Protein AF-A0A947GQB3-F1 (afdb_monomer)

Structure (mmCIF, N/CA/C/O backbone):
data_AF-A0A947GQB3-F1
#
_entry.id   AF-A0A947GQB3-F1
#
loop_
_atom_site.group_PDB
_atom_site.id
_atom_site.type_symbol
_atom_site.label_atom_id
_atom_site.label_alt_id
_atom_site.label_comp_id
_atom_site.label_asym_id
_atom_site.label_entity_id
_atom_site.label_seq_id
_atom_site.pdbx_PDB_ins_code
_atom_site.Cartn_x
_atom_site.Cartn_y
_atom_site.Cartn_z
_atom_site.occupancy
_atom_site.B_iso_or_equiv
_atom_site.auth_seq_id
_atom_site.auth_comp_id
_atom_site.auth_asym_id
_atom_site.auth_atom_id
_atom_site.pdbx_PDB_model_num
ATOM 1 N N . MET A 1 1 ? -17.111 13.742 1.469 1.00 39.38 1 MET A N 1
ATOM 2 C CA . MET A 1 1 ? -15.702 14.188 1.524 1.00 39.38 1 MET A CA 1
ATOM 3 C C . MET A 1 1 ? -14.886 13.143 0.783 1.00 39.38 1 MET A C 1
ATOM 5 O O . MET A 1 1 ? -14.652 12.074 1.325 1.00 39.38 1 MET A O 1
ATOM 9 N N . THR A 1 2 ? -14.600 13.379 -0.493 1.00 42.66 2 THR A N 1
ATOM 10 C CA . THR A 1 2 ? -13.947 12.408 -1.383 1.00 42.66 2 THR A CA 1
ATOM 11 C C . THR A 1 2 ? -12.457 12.372 -1.049 1.00 42.66 2 THR A C 1
ATOM 13 O O . THR A 1 2 ? -11.805 13.414 -1.097 1.00 42.66 2 THR A O 1
ATOM 16 N N . ALA A 1 3 ? -11.923 11.216 -0.647 1.00 53.62 3 ALA A N 1
ATOM 17 C CA . ALA A 1 3 ? -10.483 11.065 -0.458 1.00 53.62 3 ALA A CA 1
ATOM 18 C C . ALA A 1 3 ? -9.766 11.363 -1.791 1.00 53.62 3 ALA A C 1
ATOM 20 O O . ALA A 1 3 ? -10.289 10.997 -2.847 1.00 53.62 3 ALA A O 1
ATOM 21 N N . PRO A 1 4 ? -8.609 12.050 -1.782 1.00 56.44 4 PRO A N 1
ATOM 22 C CA . PRO A 1 4 ? -7.881 12.341 -3.009 1.00 56.44 4 PRO A CA 1
ATOM 23 C C . PRO A 1 4 ? -7.511 11.029 -3.709 1.00 56.44 4 PRO A C 1
ATOM 25 O O . PRO A 1 4 ? -6.878 10.154 -3.116 1.00 56.44 4 PRO A O 1
ATOM 28 N N . SER A 1 5 ? -7.916 10.895 -4.971 1.00 66.31 5 SER A N 1
ATOM 29 C CA . SER A 1 5 ? -7.586 9.748 -5.813 1.00 66.31 5 SER A CA 1
ATOM 30 C C . SER A 1 5 ? -6.071 9.630 -5.964 1.00 66.31 5 SER A C 1
ATOM 32 O O . SER A 1 5 ? -5.400 10.591 -6.349 1.00 66.31 5 SER A O 1
ATOM 34 N N . ILE A 1 6 ? -5.524 8.451 -5.677 1.00 77.50 6 ILE A N 1
ATOM 35 C CA . ILE A 1 6 ? -4.095 8.183 -5.833 1.00 77.50 6 ILE A CA 1
ATOM 36 C C . ILE A 1 6 ? -3.758 8.204 -7.327 1.00 77.50 6 ILE A C 1
ATOM 38 O O . ILE A 1 6 ? -4.163 7.313 -8.070 1.00 77.50 6 ILE A O 1
ATOM 42 N N . ALA A 1 7 ? -2.997 9.207 -7.768 1.00 79.88 7 ALA A N 1
ATOM 43 C CA . ALA A 1 7 ? -2.445 9.225 -9.116 1.00 79.88 7 ALA A CA 1
ATOM 44 C C . ALA A 1 7 ? -1.357 8.144 -9.223 1.00 79.88 7 ALA A C 1
ATOM 46 O O . ALA A 1 7 ? -0.317 8.228 -8.561 1.00 79.88 7 ALA A O 1
ATOM 47 N N . TRP A 1 8 ? -1.610 7.103 -10.009 1.00 80.69 8 TRP A N 1
ATOM 48 C CA . TRP A 1 8 ? -0.640 6.056 -10.321 1.00 80.69 8 TRP A CA 1
ATOM 49 C C . TRP A 1 8 ? -0.037 6.330 -11.698 1.00 80.69 8 TRP A C 1
ATOM 51 O O . TRP A 1 8 ? -0.775 6.462 -12.668 1.00 80.69 8 TRP A O 1
ATOM 61 N N . ALA A 1 9 ? 1.292 6.425 -11.778 1.00 79.81 9 ALA A N 1
ATOM 62 C CA . ALA A 1 9 ? 1.993 6.581 -13.055 1.00 79.81 9 ALA A CA 1
ATOM 63 C C . ALA A 1 9 ? 2.022 5.271 -13.864 1.00 79.81 9 A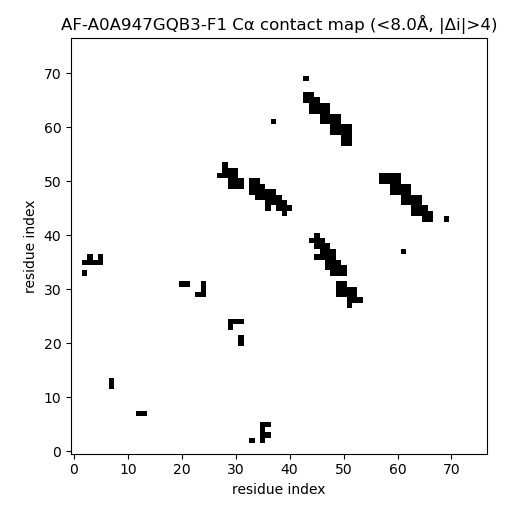LA A C 1
ATOM 65 O O . ALA A 1 9 ? 2.039 5.306 -15.089 1.00 79.81 9 ALA A O 1
ATOM 66 N N . ASP A 1 10 ? 1.994 4.129 -13.171 1.00 83.12 10 ASP A N 1
ATOM 67 C CA . ASP A 1 10 ? 1.964 2.790 -13.756 1.00 83.12 10 ASP A CA 1
ATOM 68 C C . ASP A 1 10 ? 0.685 2.043 -13.312 1.00 83.12 10 ASP A C 1
ATOM 70 O O . ASP A 1 10 ? 0.500 1.807 -12.108 1.00 83.12 10 ASP A O 1
ATOM 74 N N . PRO A 1 11 ? -0.207 1.657 -14.247 1.00 85.81 11 PRO A N 1
ATOM 75 C CA . PRO A 1 11 ? -1.416 0.902 -13.926 1.00 85.81 11 PRO A CA 1
ATOM 76 C C . PRO A 1 11 ? -1.126 -0.505 -13.379 1.00 85.81 11 PRO A C 1
ATOM 78 O O . PRO A 1 11 ? -1.901 -1.006 -12.561 1.00 85.81 11 PRO A O 1
ATOM 81 N N . ALA A 1 12 ? -0.013 -1.140 -13.765 1.00 87.38 12 ALA A N 1
ATOM 82 C CA . ALA A 1 12 ? 0.367 -2.446 -13.230 1.00 87.38 12 ALA A CA 1
ATOM 83 C C . ALA A 1 12 ? 0.725 -2.338 -11.742 1.00 87.38 12 ALA A C 1
ATOM 85 O O . ALA A 1 12 ? 0.271 -3.150 -10.929 1.00 87.38 12 ALA A O 1
ATOM 86 N N . ARG A 1 13 ? 1.454 -1.280 -11.356 1.00 85.25 13 ARG A N 1
ATOM 87 C CA . ARG A 1 13 ? 1.746 -0.982 -9.948 1.00 85.25 13 ARG A CA 1
ATOM 88 C C . ARG A 1 13 ? 0.481 -0.706 -9.141 1.00 85.25 13 ARG A C 1
ATOM 90 O O . ARG A 1 13 ? 0.360 -1.223 -8.033 1.00 85.25 13 ARG A O 1
ATOM 97 N N . ALA A 1 14 ? -0.468 0.044 -9.704 1.00 87.06 14 ALA A N 1
ATOM 98 C CA . ALA A 1 14 ? -1.757 0.306 -9.064 1.00 87.06 14 ALA A CA 1
ATOM 99 C C . ALA A 1 14 ? -2.509 -0.996 -8.742 1.00 87.06 14 ALA A C 1
ATOM 101 O O . ALA A 1 14 ? -2.982 -1.187 -7.621 1.00 87.06 14 ALA A O 1
ATOM 102 N N . SER A 1 15 ? -2.568 -1.915 -9.713 1.00 89.06 15 SER A N 1
ATOM 103 C CA . SER A 1 15 ? -3.203 -3.222 -9.533 1.00 89.06 15 SER A CA 1
ATOM 104 C C . SER A 1 15 ? -2.479 -4.068 -8.486 1.00 89.06 15 SER A C 1
ATOM 106 O O . SER A 1 15 ? -3.128 -4.633 -7.608 1.00 89.06 15 SER A O 1
ATOM 108 N N . ALA A 1 16 ? -1.145 -4.132 -8.537 1.00 89.62 16 ALA A N 1
ATOM 109 C CA . ALA A 1 16 ? -0.349 -4.891 -7.572 1.00 89.62 16 ALA A CA 1
ATOM 110 C C . ALA A 1 16 ? -0.534 -4.369 -6.138 1.00 89.62 16 ALA A C 1
ATOM 112 O O .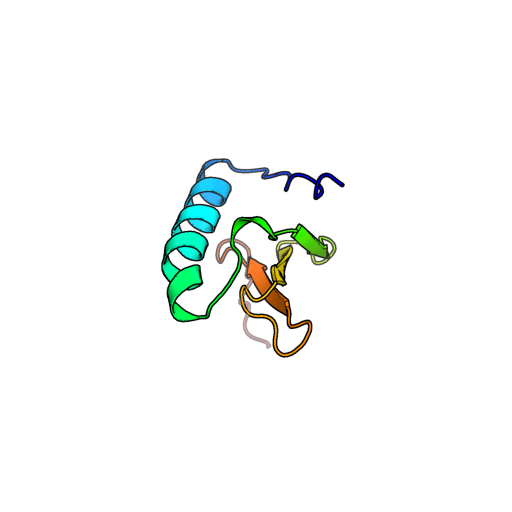 ALA A 1 16 ? -0.739 -5.156 -5.214 1.00 89.62 16 ALA A O 1
ATOM 113 N N . PHE A 1 17 ? -0.530 -3.043 -5.957 1.00 90.12 17 PHE A N 1
ATOM 114 C CA . PHE A 1 17 ? -0.798 -2.406 -4.670 1.00 90.12 17 PHE A CA 1
ATOM 115 C C . PHE A 1 17 ? -2.192 -2.761 -4.145 1.00 90.12 17 PHE A C 1
ATOM 117 O O . PHE A 1 17 ? -2.335 -3.153 -2.987 1.00 90.12 17 PHE A O 1
ATOM 124 N N . HIS A 1 18 ? -3.218 -2.653 -4.993 1.00 89.56 18 HIS A N 1
ATOM 125 C CA . HIS A 1 18 ? -4.592 -2.936 -4.589 1.00 89.56 18 HIS A CA 1
ATOM 126 C C . 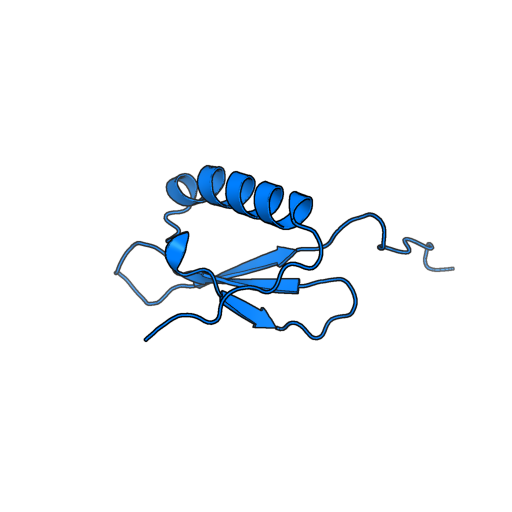HIS A 1 18 ? -4.787 -4.415 -4.229 1.00 89.56 18 HIS A C 1
ATOM 128 O O . HIS A 1 18 ? -5.386 -4.721 -3.203 1.00 89.56 18 HIS A O 1
ATOM 134 N N . GLN A 1 19 ? -4.231 -5.338 -5.019 1.00 91.88 19 GLN A N 1
ATOM 135 C CA . GLN A 1 19 ? -4.275 -6.774 -4.726 1.00 91.88 19 GLN A CA 1
ATOM 136 C C . GLN A 1 19 ? -3.591 -7.104 -3.396 1.00 91.88 19 GLN A C 1
ATOM 138 O O . GLN A 1 19 ? -4.159 -7.820 -2.570 1.00 91.88 19 GLN A O 1
ATOM 143 N N . TRP A 1 20 ? -2.397 -6.549 -3.171 1.00 92.19 20 TRP A N 1
ATOM 144 C CA . TRP A 1 20 ? -1.654 -6.728 -1.926 1.00 92.19 20 TRP A CA 1
ATOM 145 C C . TRP A 1 20 ? -2.437 -6.207 -0.716 1.00 92.19 20 TRP A C 1
ATOM 147 O O . TRP A 1 20 ? -2.598 -6.920 0.275 1.00 92.19 20 TRP A O 1
ATOM 157 N N . LEU A 1 21 ? -2.977 -4.990 -0.810 1.00 91.50 21 LEU A N 1
ATOM 158 C CA . LEU A 1 21 ? -3.737 -4.386 0.275 1.00 91.50 21 LEU A CA 1
ATOM 159 C C . LEU A 1 21 ? -5.009 -5.178 0.581 1.00 91.50 21 LEU A C 1
ATOM 161 O O . LEU A 1 21 ? -5.297 -5.423 1.748 1.00 91.50 21 LEU A O 1
ATOM 165 N N . THR A 1 22 ? -5.756 -5.590 -0.442 1.00 91.19 22 THR A N 1
ATOM 166 C CA . THR A 1 22 ? -7.000 -6.353 -0.275 1.00 91.19 22 THR A CA 1
ATOM 167 C C . THR A 1 22 ? -6.750 -7.699 0.404 1.00 91.19 22 THR A C 1
ATOM 169 O O . THR A 1 22 ? -7.548 -8.115 1.241 1.00 91.19 22 THR A O 1
ATOM 172 N N . ALA A 1 23 ? -5.622 -8.355 0.117 1.00 92.19 23 ALA A N 1
ATOM 173 C CA . ALA A 1 23 ? -5.231 -9.585 0.804 1.00 92.19 23 ALA A CA 1
ATOM 174 C C . ALA A 1 23 ? -4.858 -9.351 2.282 1.00 92.19 23 ALA A C 1
ATOM 176 O O . ALA A 1 23 ? -5.191 -10.168 3.140 1.00 92.19 23 ALA A O 1
ATOM 177 N N . LEU A 1 24 ? -4.194 -8.230 2.585 1.00 90.94 24 LEU A N 1
ATOM 178 C CA . LEU A 1 24 ? -3.668 -7.906 3.916 1.00 90.94 24 LEU A CA 1
ATOM 179 C C . LEU A 1 24 ? -4.716 -7.259 4.845 1.00 90.94 24 LEU A C 1
ATOM 181 O O . LEU A 1 24 ? -4.676 -7.429 6.065 1.00 90.94 24 LEU A O 1
ATOM 185 N N . ALA A 1 25 ? -5.674 -6.526 4.276 1.00 90.19 25 ALA A N 1
ATOM 186 C CA . ALA A 1 25 ? -6.674 -5.749 5.001 1.00 90.19 25 ALA A CA 1
ATOM 187 C C . ALA A 1 25 ? -7.478 -6.548 6.045 1.00 90.19 25 ALA A C 1
ATOM 189 O O . ALA A 1 25 ? -7.513 -6.105 7.196 1.00 90.19 25 ALA A O 1
ATOM 190 N N . PRO A 1 26 ? -8.067 -7.723 5.741 1.00 89.31 26 PRO A N 1
ATOM 191 C CA . PRO A 1 26 ? -8.807 -8.489 6.747 1.00 89.31 26 PRO A CA 1
ATOM 192 C C . PRO A 1 26 ? -7.901 -9.041 7.856 1.00 89.31 26 PRO A C 1
ATOM 194 O O . PRO A 1 26 ? -8.340 -9.187 8.992 1.00 89.31 26 PRO A O 1
ATOM 197 N N . GLN A 1 27 ? -6.627 -9.302 7.550 1.00 89.12 27 GLN A N 1
ATOM 198 C CA . GLN A 1 27 ? -5.658 -9.892 8.480 1.00 89.12 27 GLN A CA 1
ATOM 199 C C . GLN A 1 27 ? -5.248 -8.904 9.580 1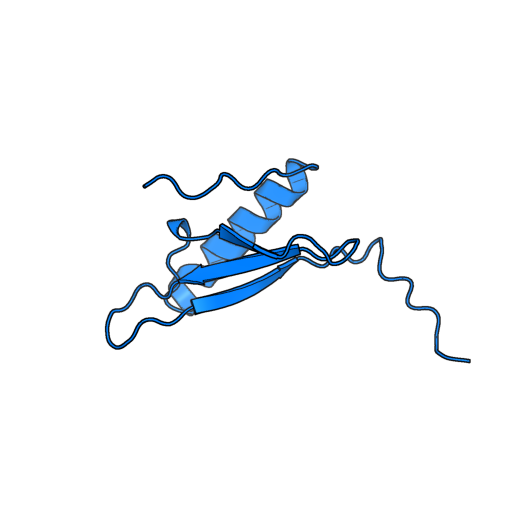.00 89.12 27 GLN A C 1
ATOM 201 O O . GLN A 1 27 ? -4.988 -9.295 10.715 1.00 89.12 27 GLN A O 1
ATOM 206 N N . HIS A 1 28 ? -5.214 -7.613 9.241 1.00 86.19 28 HIS A N 1
ATOM 207 C CA . HIS A 1 28 ? -4.812 -6.534 10.146 1.00 86.19 28 HIS A CA 1
ATOM 208 C C . HIS A 1 28 ? -5.967 -5.606 10.544 1.00 86.19 28 HIS A C 1
ATOM 210 O O . HIS A 1 28 ? -5.737 -4.611 11.235 1.00 86.19 28 HIS A O 1
ATOM 216 N N . GLY A 1 29 ? -7.196 -5.920 10.120 1.00 89.62 29 GLY A N 1
ATOM 217 C CA . GLY A 1 29 ? -8.375 -5.093 10.360 1.00 89.62 29 GLY A CA 1
ATOM 218 C C . GLY A 1 29 ? -8.226 -3.692 9.770 1.00 89.62 29 GLY A C 1
ATOM 219 O O . GLY A 1 29 ? -8.465 -2.712 10.468 1.00 89.62 29 GLY A O 1
ATOM 220 N N . LEU A 1 30 ? -7.779 -3.586 8.518 1.00 90.62 30 LEU A N 1
ATOM 221 C CA . LEU A 1 30 ? -7.616 -2.320 7.799 1.00 90.62 30 LEU A CA 1
ATOM 222 C C . LEU A 1 30 ? -8.856 -2.017 6.960 1.00 90.62 30 LEU A C 1
ATOM 224 O O . LEU A 1 30 ? -9.461 -2.915 6.380 1.00 90.62 30 LEU A O 1
ATOM 228 N N . ASN A 1 31 ? -9.195 -0.737 6.843 1.00 89.94 31 ASN A N 1
ATOM 229 C CA . ASN A 1 31 ? -10.191 -0.267 5.893 1.00 89.94 31 ASN A CA 1
ATOM 230 C C . ASN A 1 31 ? -9.500 0.080 4.564 1.00 89.94 31 ASN A C 1
ATOM 232 O O . ASN A 1 31 ? -8.932 1.164 4.428 1.00 89.94 31 ASN A O 1
ATOM 236 N N . ALA A 1 32 ? -9.541 -0.827 3.585 1.00 88.12 32 ALA A N 1
ATOM 237 C CA . ALA A 1 32 ? -8.873 -0.640 2.294 1.00 88.12 32 ALA A CA 1
ATOM 238 C C . ALA A 1 32 ? -9.387 0.583 1.505 1.00 88.12 32 ALA A C 1
ATOM 240 O O . ALA A 1 32 ? -8.614 1.209 0.782 1.00 88.12 32 ALA A O 1
ATOM 241 N N . ASP A 1 33 ? -10.643 0.988 1.699 1.00 87.69 33 ASP A N 1
ATOM 242 C CA . ASP A 1 33 ? -11.226 2.168 1.044 1.00 87.69 33 ASP A CA 1
ATOM 243 C C . ASP A 1 33 ? -10.749 3.496 1.654 1.00 87.69 33 ASP A C 1
ATOM 245 O O . ASP A 1 33 ? -10.919 4.563 1.066 1.00 87.69 33 ASP A O 1
ATOM 249 N N . SER A 1 34 ? -10.122 3.455 2.833 1.00 88.88 34 SER A N 1
ATOM 250 C CA . SER A 1 34 ? -9.603 4.650 3.514 1.00 8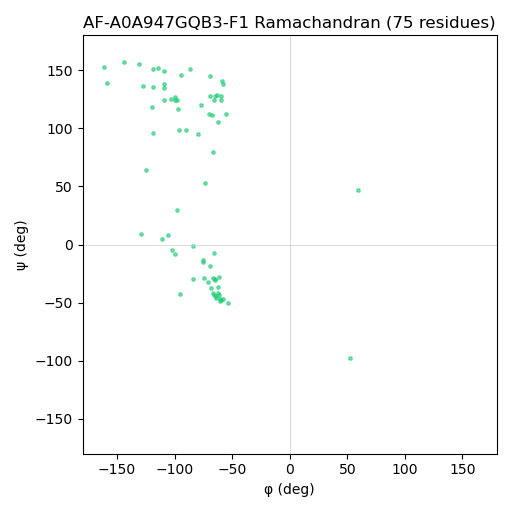8.88 34 SER A CA 1
ATOM 251 C C . SER A 1 34 ? -8.211 5.087 3.041 1.00 88.88 34 SER A C 1
ATOM 253 O O . SER A 1 34 ? -7.665 6.081 3.545 1.00 88.88 34 SER A O 1
ATOM 255 N N . VAL A 1 35 ? -7.611 4.342 2.103 1.00 89.69 35 VAL A N 1
ATOM 256 C CA . VAL A 1 35 ? -6.247 4.612 1.650 1.00 89.69 35 VAL A CA 1
ATOM 257 C C . VAL A 1 35 ? -6.153 5.975 0.995 1.00 89.69 35 VAL A C 1
ATOM 259 O O . VAL A 1 35 ? -6.881 6.315 0.067 1.00 89.69 35 VAL A O 1
ATOM 262 N N . ARG A 1 36 ? -5.179 6.746 1.465 1.00 89.00 36 ARG A N 1
ATOM 263 C CA . ARG A 1 36 ? -4.872 8.080 0.961 1.00 89.00 36 ARG A CA 1
ATOM 264 C C . ARG A 1 36 ? -3.377 8.329 0.982 1.00 89.00 36 ARG A C 1
ATOM 266 O O . ARG A 1 36 ? -2.643 7.714 1.751 1.00 89.00 36 ARG A O 1
ATOM 273 N N . LEU A 1 37 ? -2.916 9.256 0.154 1.00 86.81 37 LEU A N 1
ATOM 274 C CA . LEU A 1 37 ? -1.516 9.668 0.155 1.00 86.81 37 LEU A CA 1
ATOM 275 C C . LEU A 1 37 ? -1.176 10.346 1.496 1.00 86.81 37 LEU A C 1
ATOM 277 O O . LEU A 1 37 ? -1.891 11.243 1.939 1.00 86.81 37 LEU A O 1
ATOM 281 N N . ALA A 1 38 ? -0.111 9.891 2.155 1.00 84.88 38 ALA A N 1
ATOM 282 C CA . ALA A 1 38 ? 0.403 10.475 3.394 1.00 84.88 38 ALA A CA 1
ATOM 283 C C . ALA A 1 38 ? 1.538 11.467 3.113 1.00 84.88 38 ALA A C 1
ATOM 285 O O . ALA A 1 38 ? 1.581 12.534 3.716 1.00 84.88 38 ALA A O 1
ATOM 286 N N . SER A 1 39 ? 2.439 11.104 2.197 1.00 75.69 39 SER A N 1
ATOM 287 C CA . SER A 1 39 ? 3.473 11.973 1.636 1.00 75.69 39 SER A CA 1
ATOM 288 C C . SER A 1 39 ? 3.939 11.408 0.292 1.00 75.69 39 SER A C 1
ATOM 290 O O . SER A 1 39 ? 4.092 10.192 0.144 1.00 75.69 39 SER A O 1
ATOM 292 N N . ALA A 1 40 ? 4.141 12.293 -0.684 1.00 60.53 40 ALA A N 1
ATOM 293 C CA . ALA A 1 40 ? 4.643 11.964 -2.019 1.00 60.53 40 ALA A CA 1
ATOM 294 C C . ALA A 1 40 ? 6.130 12.317 -2.205 1.00 60.53 40 ALA A C 1
ATOM 296 O O . ALA A 1 40 ? 6.682 12.052 -3.265 1.00 60.53 40 ALA A O 1
ATOM 297 N N . ASP A 1 41 ? 6.754 12.949 -1.208 1.00 58.44 41 ASP A N 1
ATOM 298 C CA . ASP A 1 41 ? 7.922 13.817 -1.417 1.00 58.44 41 ASP A CA 1
ATOM 299 C C . ASP A 1 41 ? 9.274 13.133 -1.149 1.00 58.44 41 ASP A C 1
ATOM 301 O O . ASP A 1 41 ? 10.232 13.756 -0.711 1.00 58.44 41 ASP A O 1
ATOM 305 N N . ALA A 1 42 ? 9.369 11.820 -1.365 1.00 50.31 42 ALA A N 1
ATOM 306 C CA . ALA A 1 42 ? 10.607 11.075 -1.131 1.00 50.31 42 ALA A CA 1
ATOM 307 C C . ALA A 1 42 ? 11.046 10.319 -2.388 1.00 50.31 42 ALA A C 1
ATOM 309 O O . ALA A 1 42 ? 11.094 9.090 -2.399 1.00 50.31 42 ALA A O 1
ATOM 310 N N . SER A 1 43 ? 11.369 11.060 -3.451 1.00 64.44 43 SER A N 1
ATOM 311 C CA . SER A 1 43 ? 11.912 10.536 -4.715 1.00 64.44 43 SER A CA 1
ATOM 312 C C . SER A 1 43 ? 11.070 9.397 -5.314 1.00 64.44 43 SER A C 1
ATOM 314 O O . SER A 1 43 ? 10.066 9.647 -5.973 1.00 64.44 43 SER A O 1
ATOM 316 N N . PHE A 1 44 ? 11.463 8.143 -5.079 1.00 66.12 44 PHE A N 1
ATOM 317 C CA . PHE A 1 44 ? 10.831 6.934 -5.623 1.00 66.12 44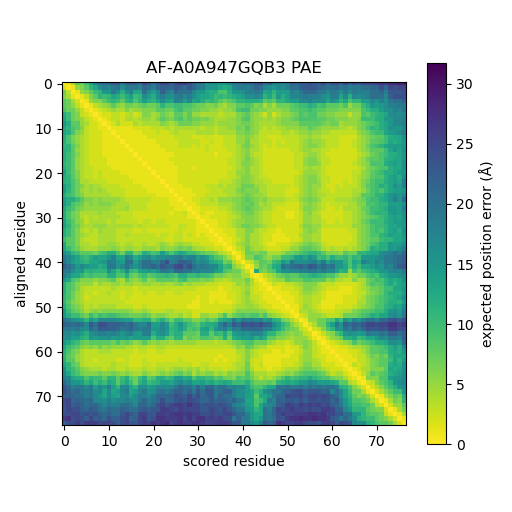 PHE A CA 1
ATOM 318 C C . PHE A 1 44 ? 9.897 6.240 -4.629 1.00 66.12 44 PHE A C 1
ATOM 320 O O . PHE A 1 44 ? 9.204 5.290 -4.984 1.00 66.12 44 PHE A O 1
ATOM 327 N N . ARG A 1 45 ? 9.891 6.692 -3.372 1.00 77.75 45 ARG A N 1
ATOM 328 C CA . ARG A 1 45 ? 9.117 6.099 -2.286 1.00 77.75 45 ARG A CA 1
ATOM 329 C C . ARG A 1 45 ? 7.855 6.908 -2.071 1.00 77.75 45 ARG A C 1
ATOM 331 O O . ARG A 1 45 ? 7.902 8.117 -1.844 1.00 77.75 45 ARG A O 1
ATOM 338 N N . ARG A 1 46 ? 6.716 6.227 -2.086 1.00 84.00 46 ARG A N 1
ATOM 339 C CA . ARG A 1 46 ? 5.425 6.837 -1.764 1.00 84.00 46 ARG A CA 1
ATOM 340 C C . ARG A 1 46 ? 4.944 6.306 -0.432 1.00 84.00 46 ARG A C 1
ATOM 342 O O . ARG A 1 46 ? 5.029 5.112 -0.159 1.00 84.00 46 ARG A O 1
ATOM 349 N N . TYR A 1 47 ? 4.411 7.198 0.387 1.00 87.69 47 TYR A N 1
ATOM 350 C CA . TYR A 1 47 ? 3.819 6.826 1.660 1.00 87.69 47 TYR A CA 1
ATOM 351 C C . TYR A 1 47 ? 2.313 6.987 1.568 1.00 87.69 47 TYR A C 1
ATOM 353 O O . TYR A 1 47 ? 1.810 8.075 1.273 1.00 87.69 47 TYR A O 1
ATOM 361 N N . PHE A 1 48 ? 1.590 5.915 1.858 1.00 88.94 48 PHE A N 1
ATOM 362 C CA . PHE A 1 48 ? 0.139 5.919 1.967 1.00 88.94 48 PHE A CA 1
ATOM 363 C C . PHE A 1 48 ? -0.269 5.740 3.419 1.00 88.94 48 PHE A C 1
ATOM 365 O O . PHE A 1 48 ? 0.421 5.083 4.192 1.00 88.94 48 PHE A O 1
ATOM 372 N N . ARG A 1 49 ? -1.401 6.322 3.793 1.00 91.19 49 ARG A N 1
ATOM 373 C CA . ARG A 1 49 ? -2.046 6.109 5.081 1.00 91.19 49 ARG A CA 1
ATOM 374 C C . ARG A 1 49 ? -3.308 5.293 4.869 1.00 91.19 49 ARG A C 1
ATOM 376 O O . ARG A 1 49 ? -4.080 5.609 3.968 1.00 91.19 49 ARG A O 1
ATOM 383 N N . VAL A 1 50 ? -3.513 4.292 5.715 1.00 91.81 50 VAL A N 1
ATOM 384 C CA . VAL A 1 50 ? -4.728 3.474 5.776 1.00 91.81 50 VAL A CA 1
ATOM 385 C C . VAL A 1 50 ? -5.244 3.456 7.208 1.00 91.81 50 VAL A C 1
ATOM 387 O O . VAL A 1 50 ? -4.459 3.339 8.149 1.00 91.81 50 VAL A O 1
ATOM 390 N N . ASP A 1 51 ? -6.545 3.610 7.391 1.00 91.25 51 ASP A N 1
ATOM 391 C CA . ASP A 1 51 ? -7.172 3.581 8.706 1.00 91.25 51 ASP A CA 1
ATOM 392 C C . ASP A 1 51 ? -7.508 2.143 9.119 1.00 91.25 51 ASP A C 1
ATOM 394 O O . ASP A 1 51 ? -7.757 1.264 8.288 1.00 91.25 51 ASP A O 1
ATOM 398 N N . ALA A 1 52 ? -7.513 1.894 10.425 1.00 90.12 52 ALA A N 1
ATOM 399 C CA . ALA A 1 52 ? -8.058 0.662 10.977 1.00 90.12 52 ALA A CA 1
ATOM 400 C C . ALA A 1 52 ? -9.589 0.636 10.815 1.00 90.12 52 ALA A C 1
ATOM 402 O O . ALA A 1 52 ? -10.258 1.658 10.943 1.00 90.12 52 ALA A O 1
ATOM 403 N N . ALA A 1 53 ? -10.152 -0.546 10.582 1.00 83.75 53 ALA A N 1
ATOM 404 C CA . ALA A 1 53 ? -11.586 -0.770 10.430 1.00 83.75 53 ALA A CA 1
ATOM 405 C C . ALA A 1 53 ? -12.362 -0.736 11.764 1.00 83.75 53 ALA A C 1
ATOM 407 O O . ALA A 1 53 ? -13.587 -0.648 11.746 1.00 83.75 53 ALA A O 1
ATOM 408 N N . ALA A 1 54 ? -11.682 -0.817 12.917 1.00 76.44 54 ALA A N 1
ATOM 409 C CA . ALA A 1 54 ? -12.307 -0.997 14.231 1.00 76.44 54 ALA A CA 1
ATOM 410 C C . ALA A 1 54 ? -12.124 0.207 15.188 1.00 76.44 54 ALA A C 1
ATOM 412 O O . ALA A 1 54 ? -11.115 0.908 15.114 1.00 76.44 54 ALA A O 1
ATOM 413 N N . PRO A 1 55 ? -13.064 0.428 16.134 1.00 58.31 55 PRO A N 1
ATOM 414 C CA . PRO A 1 55 ? -13.433 1.759 16.626 1.00 58.31 55 PRO A CA 1
ATOM 415 C C . PRO A 1 55 ? -12.911 2.119 18.028 1.00 58.31 55 PRO A C 1
ATOM 417 O O . PRO A 1 55 ? -13.313 3.142 18.575 1.00 58.31 55 PRO A O 1
ATOM 420 N N . ALA A 1 56 ? -12.037 1.308 18.637 1.00 64.06 56 ALA A N 1
ATOM 421 C CA . ALA A 1 56 ? -11.587 1.559 20.014 1.00 64.06 56 ALA A CA 1
ATOM 422 C C . ALA A 1 56 ? -10.771 2.862 20.149 1.00 64.06 56 ALA A C 1
ATOM 424 O O . ALA A 1 56 ? -10.813 3.513 21.189 1.00 64.06 56 ALA A O 1
ATOM 425 N N . ALA A 1 57 ? -10.048 3.245 19.093 1.00 65.62 57 ALA A N 1
ATOM 426 C CA . ALA A 1 57 ? -9.345 4.519 18.971 1.00 65.62 57 ALA A CA 1
ATOM 427 C C . ALA A 1 57 ? -9.028 4.795 17.489 1.00 65.62 57 ALA A C 1
ATOM 429 O O . ALA A 1 57 ? -8.846 3.839 16.729 1.00 65.62 57 ALA A O 1
ATOM 430 N N . PRO A 1 58 ? -8.907 6.067 17.060 1.00 71.88 58 PRO A N 1
ATOM 431 C CA . PRO A 1 58 ? -8.439 6.391 15.718 1.00 71.88 58 PRO A CA 1
ATOM 432 C C . PRO A 1 58 ? -7.003 5.887 15.544 1.00 71.88 58 PRO A C 1
ATOM 434 O O . PRO A 1 58 ? -6.049 6.462 16.070 1.00 71.88 58 PRO A O 1
ATOM 437 N N . LYS A 1 59 ? -6.854 4.790 14.802 1.00 86.69 59 LYS A N 1
ATOM 438 C CA . LYS A 1 59 ? -5.564 4.196 14.461 1.00 86.69 59 LYS A CA 1
ATOM 439 C C . LYS A 1 59 ? -5.394 4.204 12.952 1.00 86.69 59 LYS A C 1
ATOM 441 O O . LYS A 1 59 ? -6.307 3.839 12.216 1.00 86.69 59 LYS A O 1
ATOM 446 N N . SER A 1 60 ? -4.208 4.597 12.505 1.00 89.44 60 SER A N 1
ATOM 447 C CA . SER A 1 60 ? -3.819 4.525 11.102 1.00 89.44 60 SER A CA 1
ATOM 448 C C . SER A 1 60 ? -2.448 3.876 10.964 1.00 89.44 60 SER A C 1
ATOM 450 O O . SER A 1 60 ? -1.647 3.878 11.899 1.00 89.44 60 SER A O 1
ATOM 452 N N . TYR A 1 61 ? -2.203 3.306 9.794 1.00 90.50 61 TYR A N 1
ATOM 453 C CA . TYR A 1 61 ? -0.968 2.640 9.414 1.00 90.50 61 TYR A CA 1
ATOM 454 C C . TYR A 1 61 ? -0.364 3.362 8.216 1.00 90.50 61 TYR A C 1
ATOM 456 O O . TYR A 1 61 ? -1.088 3.956 7.412 1.00 90.50 61 TYR A O 1
ATOM 464 N N . ILE A 1 62 ? 0.962 3.306 8.099 1.00 90.75 62 ILE A N 1
ATOM 465 C CA . ILE A 1 62 ? 1.685 3.816 6.938 1.00 90.75 62 ILE A CA 1
ATOM 466 C C . ILE A 1 62 ? 2.107 2.636 6.072 1.00 90.75 62 ILE A C 1
ATOM 468 O O . ILE A 1 62 ? 2.771 1.718 6.546 1.00 90.75 62 ILE A O 1
ATOM 472 N N . ILE A 1 63 ? 1.727 2.680 4.802 1.00 89.69 63 ILE A N 1
ATOM 473 C CA . ILE A 1 63 ? 2.208 1.772 3.768 1.00 89.69 63 ILE A CA 1
ATOM 474 C C . ILE A 1 63 ? 3.330 2.496 3.033 1.00 89.69 63 ILE A C 1
ATOM 476 O O . ILE A 1 63 ? 3.130 3.603 2.532 1.00 89.69 63 ILE A O 1
ATOM 480 N N . MET A 1 64 ? 4.503 1.876 2.977 1.00 88.62 64 MET A N 1
ATOM 481 C CA . MET A 1 64 ? 5.628 2.356 2.184 1.00 88.62 64 MET A CA 1
ATOM 482 C C . MET A 1 64 ? 5.644 1.598 0.857 1.00 88.62 64 MET A C 1
ATOM 484 O O . MET A 1 64 ? 5.830 0.385 0.829 1.00 88.62 64 MET A O 1
ATOM 488 N N . ASP A 1 65 ? 5.452 2.320 -0.238 1.00 86.00 65 ASP A N 1
ATOM 489 C CA . ASP A 1 65 ? 5.598 1.813 -1.596 1.00 86.00 65 ASP A CA 1
ATOM 490 C C . ASP A 1 65 ? 7.005 2.161 -2.089 1.00 86.00 65 ASP A C 1
ATOM 492 O O . ASP A 1 65 ? 7.272 3.302 -2.463 1.00 86.00 65 ASP A O 1
ATOM 496 N N . ALA A 1 66 ? 7.918 1.191 -2.010 1.00 79.12 66 ALA A N 1
ATOM 497 C CA . ALA A 1 66 ? 9.311 1.315 -2.436 1.00 79.12 66 ALA A CA 1
ATOM 498 C C . ALA A 1 66 ? 9.589 0.292 -3.556 1.00 79.12 66 ALA A C 1
ATOM 500 O O . ALA A 1 66 ? 9.791 -0.890 -3.271 1.00 79.12 66 ALA A O 1
ATOM 501 N N . PRO A 1 67 ? 9.501 0.682 -4.840 1.00 68.50 67 PRO A N 1
ATOM 502 C CA . PRO A 1 67 ? 9.827 -0.210 -5.945 1.00 68.50 67 PRO A CA 1
ATOM 503 C C . PRO A 1 67 ? 11.346 -0.496 -5.980 1.00 68.50 67 PRO A C 1
ATOM 505 O O . PRO A 1 67 ? 12.140 0.443 -6.018 1.00 68.50 67 PRO A O 1
ATOM 508 N N . PRO A 1 68 ? 11.772 -1.775 -6.020 1.00 63.84 68 PRO A N 1
ATOM 509 C CA . PRO A 1 68 ? 13.180 -2.165 -5.871 1.00 63.84 68 PRO A CA 1
ATOM 510 C C . PRO A 1 68 ? 14.071 -1.761 -7.053 1.00 63.84 68 PRO A C 1
ATOM 512 O O . PRO A 1 68 ? 15.284 -1.692 -6.907 1.00 63.84 68 PRO A O 1
ATOM 515 N N . ALA A 1 69 ? 13.492 -1.457 -8.221 1.00 58.62 69 ALA A N 1
ATOM 516 C CA . ALA A 1 69 ? 14.237 -1.072 -9.424 1.00 58.62 69 ALA A CA 1
ATOM 517 C C . ALA A 1 69 ? 14.994 0.269 -9.299 1.00 58.62 69 ALA A C 1
ATOM 519 O O . ALA A 1 69 ? 15.743 0.626 -10.203 1.00 58.62 69 ALA A O 1
ATOM 520 N N . GLN A 1 70 ? 14.789 1.013 -8.208 1.00 55.66 70 GLN A N 1
ATOM 521 C CA . GLN A 1 70 ? 15.386 2.331 -7.973 1.00 55.66 70 GLN A CA 1
ATOM 522 C C . GLN A 1 70 ? 16.077 2.458 -6.610 1.00 55.66 70 GLN A C 1
ATOM 524 O O . GLN A 1 70 ? 16.484 3.554 -6.222 1.00 55.66 70 GLN A O 1
ATOM 529 N N . GLU A 1 71 ? 16.222 1.350 -5.878 1.00 54.56 71 GLU A N 1
ATOM 530 C CA . GLU A 1 71 ? 17.147 1.294 -4.752 1.00 54.56 71 GLU A CA 1
ATOM 531 C C . GLU A 1 71 ? 18.554 1.087 -5.308 1.00 54.56 71 GLU A C 1
ATOM 533 O O . GLU A 1 71 ? 18.976 -0.030 -5.601 1.00 54.56 71 GLU A O 1
ATOM 538 N N . ASP A 1 72 ? 19.268 2.199 -5.489 1.00 53.69 72 ASP A N 1
ATOM 539 C CA . ASP A 1 72 ? 20.712 2.206 -5.701 1.00 53.69 72 ASP A CA 1
ATOM 540 C C . ASP A 1 72 ? 21.371 1.710 -4.403 1.00 53.69 72 ASP A C 1
ATOM 542 O O . ASP A 1 72 ? 21.780 2.473 -3.528 1.00 53.69 72 ASP A O 1
ATOM 546 N N . CYS A 1 73 ? 21.372 0.391 -4.219 1.00 53.84 73 CYS A N 1
ATOM 547 C CA . CYS A 1 73 ? 22.084 -0.301 -3.154 1.00 53.84 73 CYS A CA 1
ATOM 548 C C . CYS A 1 73 ? 23.588 -0.301 -3.464 1.00 53.84 73 CYS A C 1
ATOM 550 O O . CYS A 1 73 ? 24.217 -1.359 -3.499 1.00 53.84 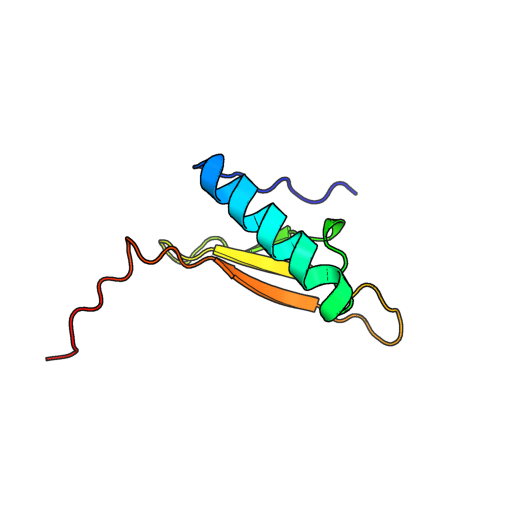73 CYS A O 1
ATOM 552 N N . ALA A 1 74 ? 24.181 0.863 -3.728 1.00 59.22 74 ALA A N 1
ATOM 553 C CA . ALA A 1 74 ? 25.626 0.973 -3.682 1.00 59.22 74 ALA A CA 1
ATOM 554 C C . ALA A 1 74 ? 26.044 0.763 -2.214 1.00 59.22 74 ALA A C 1
ATOM 556 O O . ALA A 1 74 ? 25.510 1.438 -1.326 1.00 59.22 74 ALA A O 1
ATOM 557 N N . PRO A 1 75 ? 26.939 -0.195 -1.912 1.00 58.97 75 PRO A N 1
ATOM 558 C CA . PRO A 1 75 ? 27.464 -0.327 -0.564 1.00 58.97 75 PRO A CA 1
ATOM 559 C C . PRO A 1 75 ? 28.127 0.995 -0.163 1.00 58.97 75 PRO A C 1
ATOM 561 O O . PRO A 1 75 ? 28.825 1.609 -0.969 1.00 58.97 75 PRO A O 1
ATOM 564 N N . PHE A 1 76 ? 27.903 1.429 1.078 1.00 53.84 76 PHE A N 1
ATOM 565 C CA . PHE A 1 76 ? 28.721 2.474 1.693 1.00 53.84 76 PHE A CA 1
ATOM 566 C C . PHE A 1 76 ? 30.187 2.015 1.612 1.00 53.84 76 PHE A C 1
AT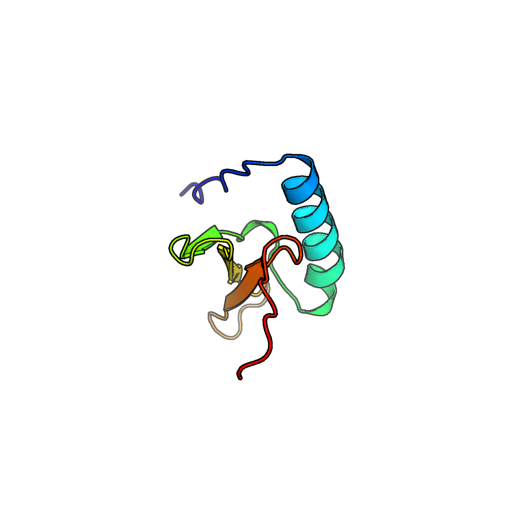OM 568 O O . PHE A 1 76 ? 30.540 1.012 2.238 1.00 53.84 76 PHE A O 1
ATOM 575 N N . VAL A 1 77 ? 31.003 2.701 0.808 1.00 55.91 77 VAL A N 1
ATOM 576 C CA . VAL A 1 77 ? 32.470 2.567 0.782 1.00 55.91 77 VAL A CA 1
ATOM 577 C C . VAL A 1 77 ? 33.115 3.675 1.595 1.00 55.91 77 VAL A C 1
ATOM 579 O O . VAL A 1 77 ? 32.578 4.806 1.575 1.00 55.91 77 VAL A O 1
#

Radius of gyration: 14.31 Å; Cα contacts (8 Å, |Δi|>4): 88; chains: 1; bounding box: 48×24×34 Å

Mean predicted aligned error: 8.46 Å

Foldseek 3Di:
DDAPDDDDPDVVLVVVVLVVCVVCCVVQQWDSRQKHWPDDPDVQKTWIKTWHNDDPDTDIDIDIDHDPVPPPPPDDD

Nearest PDB structures (foldseek):
  3w03-assembly1_B  TM=3.824E-01 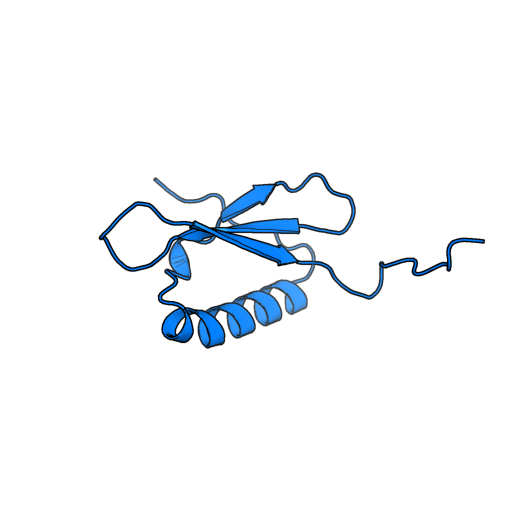 e=7.291E-01  Homo sapiens
  4i6s-assembly1_C  TM=5.564E-01  e=1.909E+00  Ralstonia solanacearum
  2qm4-assembly2_D  TM=4.870E-01  e=1.791E+00  Homo sapiens
  2qm4-assembly1_A  TM=3.792E-01  e=1.218E+00  Homo sapiens
  3qkg-assembly1_A  TM=6.123E-01  e=5.685E+00  Homo sapiens

Sequence (77 aa):
MTAPSIAWADPARASAFHQWLTALAPQHGLNADSVRLASADASFRRYFRVDAAAPAAPKSYIIMDAPPAQEDCAPFV

Solvent-accessible surface area (backbone atoms only — not comparable to full-atom values): 4910 Å² total; per-residue (Å²): 136,81,75,67,78,82,85,63,95,45,70,68,56,49,50,52,51,51,54,52,45,63,67,46,19,78,80,72,42,38,31,74,87,55,53,32,80,66,46,72,88,50,89,78,36,37,32,31,32,31,34,48,64,60,84,92,53,101,47,70,45,78,46,77,48,68,64,72,94,73,62,81,77,69,75,92,125

Secondary structure (DSSP, 8-state):
-PPPP---S-HHHHHHHHHHHHHHHHHHTEEEEEEEEEEEEETTEEEEEEEESS-SS--EEEEEE--GGG-------

pLDDT: mean 77.78, std 14.67, range [39.38, 92.19]